Protein AF-A0A7J9A075-F1 (afdb_monomer_lite)

Foldseek 3Di:
DVVVVVVVVVVVVVVDDDDDDDDDDDDDDPDDAPAPQRHRDDPDDQADEDDPVQPPVPPQAQPKDWDFDPDDPDPDPPPGPRDIGIHTYD

Radius of gyration: 19.74 Å; chains: 1; bounding box: 41×36×56 Å

pLDDT: mean 90.08, std 7.99, range [56.81, 97.69]

Structure (mmCIF, N/CA/C/O backbone):
data_AF-A0A7J9A075-F1
#
_entry.id   AF-A0A7J9A075-F1
#
loop_
_atom_site.group_PDB
_atom_site.id
_atom_site.type_symbol
_atom_site.label_atom_id
_atom_site.label_alt_id
_atom_site.label_comp_id
_atom_site.label_asym_id
_atom_site.label_entity_id
_atom_site.label_seq_id
_atom_site.pdbx_PDB_ins_code
_atom_site.Cartn_x
_atom_site.Cartn_y
_atom_site.Cartn_z
_atom_site.occupancy
_atom_site.B_iso_or_equiv
_atom_site.auth_seq_id
_atom_site.auth_comp_id
_atom_site.auth_asym_id
_atom_site.auth_atom_id
_atom_site.pdbx_PDB_model_num
ATOM 1 N N . MET A 1 1 ? -28.399 17.531 38.827 1.00 56.81 1 MET A N 1
ATOM 2 C CA . MET A 1 1 ? -27.257 16.589 38.698 1.00 56.81 1 MET A CA 1
ATOM 3 C C . MET A 1 1 ? -27.408 15.561 37.564 1.00 56.81 1 MET A C 1
ATOM 5 O O . MET A 1 1 ? -26.397 15.053 37.106 1.00 56.81 1 MET A O 1
ATOM 9 N N . LYS A 1 2 ? -28.617 15.280 37.044 1.00 63.44 2 LYS A N 1
ATOM 10 C CA . LYS A 1 2 ? -28.845 14.235 36.021 1.00 63.44 2 LYS A CA 1
ATOM 11 C C . LYS A 1 2 ? -28.455 14.650 34.586 1.00 63.44 2 LYS A C 1
ATOM 13 O O . LYS A 1 2 ? -27.999 13.831 33.802 1.00 63.44 2 LYS A O 1
ATOM 18 N N . ASN A 1 3 ? -28.572 15.940 34.279 1.00 70.88 3 ASN A N 1
ATOM 19 C CA . ASN A 1 3 ? -28.425 16.515 32.937 1.00 70.88 3 ASN A CA 1
ATOM 20 C C . ASN A 1 3 ? -26.942 16.733 32.583 1.00 70.88 3 ASN A C 1
ATOM 22 O O . ASN A 1 3 ? -26.502 16.385 31.495 1.00 70.88 3 ASN A O 1
ATOM 26 N N . TYR A 1 4 ? -26.154 17.247 33.536 1.00 80.56 4 TYR A N 1
ATOM 27 C CA . TYR A 1 4 ? -24.712 17.473 33.371 1.00 80.56 4 TYR A CA 1
ATOM 28 C C . TYR A 1 4 ? -23.931 16.173 33.189 1.00 80.56 4 TYR A C 1
ATOM 30 O O . TYR A 1 4 ? -23.005 16.125 32.389 1.00 80.56 4 TYR A O 1
ATOM 38 N N . SER A 1 5 ? -24.337 15.109 33.887 1.00 81.06 5 SER A N 1
ATOM 39 C CA . SER A 1 5 ? -23.729 13.788 33.723 1.00 81.06 5 SER A CA 1
ATOM 40 C C . SER A 1 5 ? -23.937 13.253 32.300 1.00 81.06 5 SER A C 1
ATOM 42 O O . SER A 1 5 ? -22.990 12.767 31.690 1.00 81.06 5 SER A O 1
ATOM 44 N N . LEU A 1 6 ? -25.131 13.442 31.724 1.00 83.44 6 LEU A N 1
ATOM 45 C CA . LEU A 1 6 ? -25.424 13.047 30.344 1.00 83.44 6 LEU A CA 1
ATOM 46 C C . LEU A 1 6 ? -24.605 13.858 29.321 1.00 83.44 6 LEU A C 1
ATOM 48 O O . LEU A 1 6 ? -24.048 13.294 28.383 1.00 83.44 6 LEU A O 1
ATOM 52 N N . ILE A 1 7 ? -24.489 15.174 29.536 1.00 86.06 7 ILE A N 1
ATOM 53 C CA . ILE A 1 7 ? -23.686 16.072 28.690 1.00 86.06 7 ILE A CA 1
ATOM 54 C C . ILE A 1 7 ? -22.208 15.659 28.713 1.00 86.06 7 ILE A C 1
ATOM 56 O O . ILE A 1 7 ? -21.567 15.602 27.664 1.00 86.06 7 ILE A O 1
ATOM 60 N N . PHE A 1 8 ? -21.680 15.322 29.892 1.00 86.62 8 PHE A N 1
ATOM 61 C CA . PHE A 1 8 ? -20.290 14.902 30.056 1.00 86.62 8 PHE A CA 1
ATOM 62 C C . PHE A 1 8 ? -20.003 13.577 29.335 1.00 86.62 8 PHE A C 1
ATOM 64 O O . PHE A 1 8 ? -19.000 13.461 28.635 1.00 86.62 8 PHE A O 1
ATOM 71 N N . VAL A 1 9 ? -20.914 12.602 29.424 1.00 89.06 9 VAL A N 1
ATOM 72 C CA . VAL A 1 9 ? -20.800 11.328 28.693 1.00 89.06 9 VAL A CA 1
ATOM 73 C C . VAL A 1 9 ? -20.804 11.551 27.176 1.00 89.06 9 VAL A C 1
ATOM 75 O O . VAL A 1 9 ? -19.945 11.005 26.485 1.00 89.06 9 VAL A O 1
ATOM 78 N N . CYS A 1 10 ? -21.699 12.395 26.651 1.00 85.94 10 CYS A N 1
ATOM 79 C CA . CYS A 1 10 ? -21.726 12.721 25.220 1.00 85.94 10 CYS A CA 1
ATOM 80 C C . CYS A 1 10 ? -20.425 13.380 24.740 1.00 85.94 10 CYS A C 1
ATOM 82 O O . CYS A 1 10 ? -19.912 13.007 23.686 1.00 85.94 10 CYS A O 1
ATOM 84 N N . MET A 1 11 ? -19.858 14.318 25.510 1.00 87.00 11 MET A N 1
ATOM 85 C CA . MET A 1 11 ? -18.573 14.936 25.157 1.00 87.00 11 MET A CA 1
ATOM 86 C C . MET A 1 11 ? -17.439 13.907 25.086 1.00 87.00 11 MET A C 1
ATOM 88 O O . MET A 1 11 ? -16.643 13.948 24.151 1.00 87.00 11 MET A O 1
ATOM 92 N N . VAL A 1 12 ? -17.383 12.960 26.030 1.00 86.62 12 VAL A N 1
ATOM 93 C CA . VAL A 1 12 ? -16.352 11.908 26.045 1.00 86.62 12 VAL A CA 1
ATOM 94 C C . VAL A 1 12 ? -16.480 10.977 24.837 1.00 86.62 12 VAL A C 1
ATOM 96 O O . VAL A 1 12 ? -15.471 10.634 24.224 1.00 86.62 12 VAL A O 1
ATOM 99 N N . VAL A 1 13 ? -17.701 10.608 24.440 1.00 86.44 13 VAL A N 1
ATOM 100 C CA . VAL A 1 13 ? -17.934 9.761 23.254 1.00 86.44 13 VAL A CA 1
ATOM 101 C C . VAL A 1 13 ? -17.460 10.445 21.969 1.00 86.44 13 VAL A C 1
ATOM 103 O O . VAL A 1 13 ? -16.843 9.796 21.126 1.00 86.44 13 VAL A O 1
ATOM 106 N N . CYS A 1 14 ? -17.672 11.756 21.833 1.00 83.19 14 CYS A N 1
ATOM 107 C CA . CYS A 1 14 ? -17.235 12.519 20.659 1.00 83.19 14 CYS A CA 1
ATOM 108 C C . CYS A 1 14 ? -15.707 12.621 20.508 1.00 83.19 14 CYS A C 1
ATOM 110 O O . CYS A 1 14 ? -15.226 12.930 19.420 1.00 83.19 14 CYS A O 1
ATOM 112 N N . LEU A 1 15 ? -14.937 12.363 21.570 1.00 82.81 15 LEU A N 1
ATOM 113 C CA . LEU A 1 15 ? -13.471 12.378 21.523 1.00 82.81 15 LEU A CA 1
ATOM 114 C C . LEU A 1 15 ? -12.878 11.061 20.992 1.00 82.81 15 LEU A C 1
ATOM 116 O O . LEU A 1 15 ? -11.695 11.012 20.645 1.00 82.81 15 LEU A O 1
ATOM 120 N N . VAL A 1 16 ? -13.674 9.992 20.896 1.00 77.31 16 VAL A N 1
ATOM 121 C CA . VAL A 1 16 ? -13.204 8.691 20.407 1.00 77.31 16 VAL A CA 1
ATOM 122 C C . VAL A 1 16 ? -13.128 8.711 18.878 1.00 77.31 16 VAL A C 1
ATOM 124 O O . VAL A 1 16 ? -14.134 8.644 18.177 1.00 77.31 16 VAL A O 1
ATOM 127 N N . SER A 1 17 ? -11.911 8.789 18.339 1.00 74.19 17 SER A N 1
ATOM 128 C CA . SER A 1 17 ? -11.672 8.684 16.896 1.00 74.19 17 SER A CA 1
ATOM 129 C C . SER A 1 17 ? -11.585 7.218 16.466 1.00 74.19 17 SER A C 1
ATOM 131 O O . SER A 1 17 ? -10.633 6.516 16.808 1.00 74.19 17 SER A O 1
ATOM 133 N N . PHE A 1 18 ? -12.554 6.755 15.677 1.00 67.62 18 PHE A N 1
ATOM 134 C CA . PHE A 1 18 ? -12.522 5.422 15.075 1.00 67.62 18 PHE A CA 1
ATOM 135 C C . PHE A 1 18 ? -11.757 5.459 13.749 1.00 67.62 18 PHE A C 1
ATOM 137 O O . PHE A 1 18 ? -12.220 6.027 12.763 1.00 67.62 18 PHE A O 1
ATOM 144 N N . ALA A 1 19 ? -10.588 4.820 13.701 1.00 73.56 19 ALA A N 1
ATOM 145 C CA . ALA A 1 19 ? -9.908 4.532 12.444 1.00 73.56 19 ALA A CA 1
ATOM 146 C C . ALA A 1 19 ? -10.359 3.156 11.934 1.00 73.56 19 ALA A C 1
ATOM 148 O O . ALA A 1 19 ? -10.100 2.139 12.575 1.00 73.56 19 ALA A O 1
ATOM 149 N N . SER A 1 20 ? -11.021 3.121 10.776 1.00 79.94 20 SER A N 1
ATOM 150 C CA . SER A 1 20 ? -11.392 1.877 10.093 1.00 79.94 20 SER A CA 1
ATOM 151 C C . SER A 1 20 ? -10.512 1.668 8.864 1.00 79.94 20 SER A C 1
ATOM 153 O O . SER A 1 20 ? -10.292 2.590 8.077 1.00 79.94 20 SER A O 1
ATOM 155 N N . ALA A 1 21 ? -10.003 0.451 8.696 1.00 86.50 21 ALA A N 1
ATOM 156 C CA . ALA A 1 21 ? -9.228 0.041 7.532 1.00 86.50 21 ALA A CA 1
ATOM 157 C C . ALA A 1 21 ? -9.704 -1.333 7.058 1.00 86.50 21 ALA A C 1
ATOM 159 O O . ALA A 1 21 ? -10.085 -2.184 7.863 1.00 86.50 21 ALA A O 1
ATOM 160 N N . LYS A 1 22 ? -9.666 -1.565 5.743 1.00 90.56 22 LYS A N 1
ATOM 161 C CA . LYS A 1 22 ? -9.989 -2.879 5.182 1.00 90.56 22 LYS A CA 1
ATOM 162 C C . LYS A 1 22 ? -8.788 -3.819 5.342 1.00 90.56 22 LYS A C 1
ATOM 164 O O . LYS A 1 22 ? -7.699 -3.446 4.900 1.00 90.56 22 LYS A O 1
ATOM 169 N N . PRO A 1 23 ? -8.956 -5.015 5.937 1.00 91.38 23 PRO A N 1
ATOM 170 C CA . PRO A 1 23 ? -7.884 -5.997 5.999 1.00 91.38 23 PRO A CA 1
ATOM 171 C C . PRO A 1 23 ? -7.571 -6.532 4.599 1.00 91.38 23 PRO A C 1
ATOM 173 O O . PRO A 1 23 ? -8.444 -6.625 3.736 1.00 91.38 23 PRO A O 1
ATOM 176 N N . GLY A 1 24 ? -6.312 -6.897 4.384 1.00 90.81 24 GLY A N 1
ATOM 177 C CA . GLY A 1 24 ? -5.833 -7.461 3.131 1.00 90.81 24 GLY A CA 1
ATOM 178 C C . GLY A 1 24 ? -4.518 -8.200 3.334 1.00 90.81 24 GLY A C 1
ATOM 179 O O . GLY A 1 24 ? -3.882 -8.092 4.383 1.00 90.81 24 GLY A O 1
ATOM 180 N N . ILE A 1 25 ? -4.119 -8.963 2.321 1.00 92.25 25 ILE A N 1
ATOM 181 C CA . ILE A 1 25 ? -2.837 -9.664 2.300 1.00 92.25 25 ILE A CA 1
ATOM 182 C C . ILE A 1 25 ? -1.882 -8.860 1.427 1.00 92.25 25 ILE A C 1
ATOM 184 O O . ILE A 1 25 ? -2.242 -8.449 0.327 1.00 92.25 25 ILE A O 1
ATOM 188 N N . ALA A 1 26 ? -0.665 -8.657 1.920 1.00 91.88 26 ALA A N 1
ATOM 189 C CA . ALA A 1 26 ? 0.404 -8.020 1.172 1.00 91.88 26 ALA A CA 1
ATOM 190 C C . ALA A 1 26 ? 1.546 -9.010 0.925 1.00 91.88 26 ALA A C 1
ATOM 192 O O . ALA A 1 26 ? 1.866 -9.845 1.773 1.00 91.88 26 ALA A O 1
ATOM 193 N N . THR A 1 27 ? 2.173 -8.875 -0.237 1.00 90.56 27 THR A N 1
ATOM 194 C CA . THR A 1 27 ? 3.457 -9.485 -0.593 1.00 90.56 27 THR A CA 1
ATOM 195 C C . THR A 1 27 ? 4.411 -8.376 -1.034 1.00 90.56 27 THR A C 1
ATOM 197 O O . THR A 1 27 ? 4.010 -7.215 -1.146 1.00 90.56 27 THR A O 1
ATOM 200 N N . PHE A 1 28 ? 5.684 -8.703 -1.247 1.00 90.00 28 PHE A N 1
ATOM 201 C CA . PHE A 1 28 ? 6.676 -7.730 -1.690 1.00 90.00 28 PHE A CA 1
ATOM 202 C C . PHE A 1 28 ? 7.412 -8.221 -2.934 1.00 90.00 28 PHE A C 1
ATOM 204 O O . PHE A 1 28 ? 7.544 -9.422 -3.166 1.00 90.00 28 PHE A O 1
ATOM 211 N N . TYR A 1 29 ? 7.925 -7.261 -3.696 1.00 88.19 29 TYR A N 1
ATOM 212 C CA . TYR A 1 29 ? 8.838 -7.472 -4.812 1.00 88.19 29 TYR A CA 1
ATOM 213 C C . TYR A 1 29 ? 10.110 -6.664 -4.550 1.00 88.19 29 TYR A C 1
ATOM 215 O O . TYR A 1 29 ? 10.055 -5.609 -3.919 1.00 88.19 29 TYR A O 1
ATOM 223 N N . THR A 1 30 ? 11.259 -7.135 -5.031 1.00 89.69 30 THR A N 1
ATOM 224 C CA . THR A 1 30 ? 12.534 -6.400 -4.924 1.00 89.69 30 THR A CA 1
ATOM 225 C C . THR A 1 30 ? 12.661 -5.311 -5.988 1.00 89.69 30 THR A C 1
ATOM 227 O O . THR A 1 30 ? 13.199 -4.239 -5.718 1.00 89.69 30 THR A O 1
ATOM 230 N N . LYS A 1 31 ? 12.132 -5.565 -7.188 1.00 90.25 31 LYS A N 1
ATOM 231 C CA . LYS A 1 31 ? 12.044 -4.617 -8.301 1.00 90.25 31 LYS A CA 1
ATOM 232 C C . LYS A 1 31 ? 10.660 -4.731 -8.931 1.00 90.25 31 LYS A C 1
ATOM 234 O O . LYS A 1 31 ? 10.209 -5.839 -9.202 1.00 90.25 31 LYS A O 1
ATOM 239 N N . TYR A 1 32 ? 9.997 -3.598 -9.160 1.00 91.69 32 TYR A N 1
ATOM 240 C CA . TYR A 1 32 ? 8.631 -3.569 -9.691 1.00 91.69 32 TYR A CA 1
ATOM 241 C C . TYR A 1 32 ? 8.512 -2.607 -10.879 1.00 91.69 32 TYR A C 1
ATOM 243 O O . TYR A 1 32 ? 8.014 -1.490 -10.763 1.00 91.69 32 TYR A O 1
ATOM 251 N N . ILE A 1 33 ? 9.051 -3.048 -12.017 1.00 94.88 33 ILE A N 1
ATOM 252 C CA . ILE A 1 33 ? 8.982 -2.392 -13.328 1.00 94.88 33 ILE A CA 1
ATOM 253 C C . ILE A 1 33 ? 8.898 -3.522 -14.377 1.00 94.88 33 ILE A C 1
ATOM 255 O O . ILE A 1 33 ? 9.714 -4.442 -14.288 1.00 94.88 33 ILE A O 1
ATOM 259 N N . PRO A 1 34 ? 7.986 -3.475 -15.367 1.00 95.44 34 PRO A N 1
ATOM 260 C CA . PRO A 1 34 ? 7.004 -2.421 -15.605 1.00 95.44 34 PRO A CA 1
ATOM 261 C C . PRO A 1 34 ? 5.818 -2.472 -14.643 1.00 95.44 34 PRO A C 1
ATOM 263 O O . PRO A 1 34 ? 5.422 -3.535 -14.174 1.00 95.44 34 PRO A O 1
ATOM 266 N N . SER A 1 35 ? 5.218 -1.309 -14.404 1.00 96.00 35 SER A N 1
ATOM 267 C CA . SER A 1 35 ? 3.966 -1.187 -13.664 1.00 96.00 35 SER A CA 1
ATOM 268 C C . SER A 1 35 ? 2.788 -0.957 -14.618 1.00 96.00 35 SER A C 1
ATOM 270 O O . SER A 1 35 ? 2.955 -0.432 -15.728 1.00 96.00 35 SER A O 1
ATOM 272 N N . ALA A 1 36 ? 1.578 -1.337 -14.204 1.00 96.44 36 ALA A N 1
ATOM 273 C CA . ALA A 1 36 ? 0.393 -1.176 -15.045 1.00 96.44 36 ALA A CA 1
ATOM 274 C C . ALA A 1 36 ? 0.072 0.309 -15.298 1.00 96.44 36 ALA A C 1
ATOM 276 O O . ALA A 1 36 ? -0.294 0.670 -16.421 1.00 96.44 36 ALA A O 1
ATOM 277 N N . CYS A 1 37 ? 0.274 1.169 -14.292 1.00 96.69 37 CYS A N 1
ATOM 278 C CA . CYS A 1 37 ? -0.041 2.594 -14.365 1.00 96.69 37 CYS A CA 1
ATOM 279 C C . CYS A 1 37 ? 1.034 3.424 -15.080 1.00 96.69 37 CYS A C 1
ATOM 281 O O . CYS A 1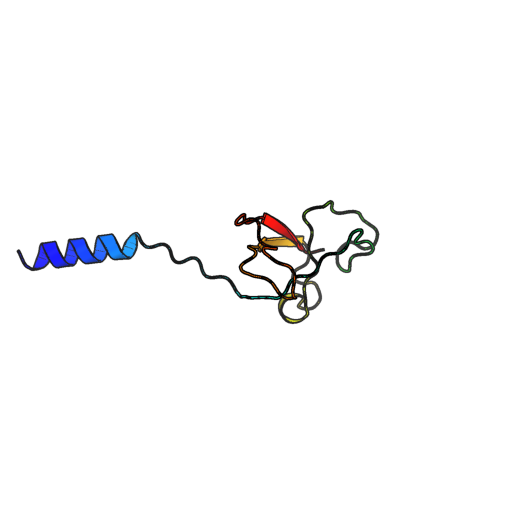 37 ? 0.701 4.365 -15.799 1.00 96.69 37 CYS A O 1
ATOM 283 N N . PHE A 1 38 ? 2.320 3.111 -14.879 1.00 97.06 38 PHE A N 1
ATOM 284 C CA . PHE A 1 38 ? 3.436 3.979 -15.291 1.00 97.06 38 PHE A CA 1
ATOM 285 C C . PHE A 1 38 ? 4.442 3.303 -16.234 1.00 97.06 38 PHE A C 1
ATOM 287 O O . PHE A 1 38 ? 5.455 3.911 -16.593 1.00 97.06 38 PHE A O 1
ATOM 294 N N . LYS A 1 39 ? 4.143 2.083 -16.702 1.00 96.38 39 LYS A N 1
ATOM 295 C CA . LYS A 1 39 ? 4.965 1.322 -17.655 1.00 96.38 39 LYS A CA 1
ATOM 296 C C . LYS A 1 39 ? 6.393 1.164 -17.123 1.00 96.38 39 LYS A C 1
ATOM 298 O O . LYS A 1 39 ? 6.579 0.711 -16.001 1.00 96.38 39 LYS A O 1
ATOM 303 N N . ASN A 1 40 ? 7.398 1.548 -17.904 1.00 97.25 40 ASN A N 1
ATOM 304 C CA . ASN A 1 40 ? 8.812 1.379 -17.566 1.00 97.25 40 ASN A CA 1
ATOM 305 C C . ASN A 1 40 ? 9.378 2.475 -16.643 1.00 97.25 40 ASN A C 1
ATOM 307 O O . ASN A 1 40 ? 10.589 2.534 -16.444 1.00 97.25 40 ASN A O 1
ATOM 311 N N . LYS A 1 41 ? 8.540 3.372 -16.106 1.00 96.44 41 LYS A N 1
ATOM 312 C CA . LYS A 1 41 ? 9.001 4.457 -15.234 1.00 96.44 41 LYS A CA 1
ATOM 313 C C . LYS A 1 41 ? 9.163 3.959 -13.802 1.00 96.44 41 LYS A C 1
ATOM 315 O O . LYS A 1 41 ? 8.200 3.494 -13.199 1.00 96.44 41 LYS A O 1
ATOM 320 N N . ASP A 1 42 ? 10.353 4.146 -13.241 1.00 95.62 42 ASP A N 1
ATOM 321 C CA . ASP A 1 42 ? 10.577 3.964 -11.808 1.00 95.62 42 ASP A CA 1
ATOM 322 C C . ASP A 1 42 ? 9.778 5.017 -11.021 1.00 95.62 42 ASP A C 1
ATOM 324 O O . ASP A 1 42 ? 9.759 6.199 -11.372 1.00 95.62 42 ASP A O 1
ATOM 328 N N . GLN A 1 43 ? 9.059 4.578 -9.992 1.00 95.38 43 GLN A N 1
ATOM 329 C CA . GLN A 1 43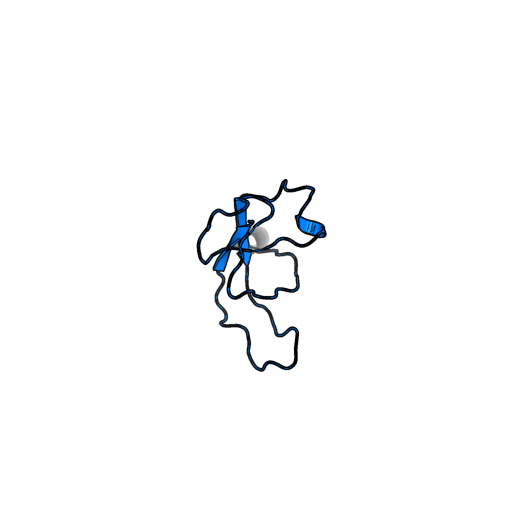 ? 8.233 5.417 -9.120 1.00 95.38 43 GLN A CA 1
ATOM 330 C C . GLN A 1 43 ? 8.731 5.402 -7.665 1.00 95.38 43 GLN A C 1
ATOM 332 O O . GLN A 1 43 ? 8.044 5.900 -6.769 1.00 95.38 43 GLN A O 1
ATOM 337 N N . GLY A 1 44 ? 9.932 4.866 -7.432 1.00 93.75 44 GLY A N 1
ATOM 338 C CA . GLY A 1 44 ? 10.591 4.799 -6.136 1.00 93.75 44 GLY A CA 1
ATOM 339 C C . GLY A 1 44 ? 10.189 3.578 -5.308 1.00 93.75 44 GLY A C 1
ATOM 340 O O . GLY A 1 44 ? 9.565 2.636 -5.786 1.00 93.75 44 GLY A O 1
ATOM 341 N N . LYS A 1 45 ? 10.571 3.594 -4.026 1.00 92.38 45 LYS A N 1
ATOM 342 C CA . LYS A 1 45 ? 10.440 2.435 -3.121 1.00 92.38 45 LYS A CA 1
ATOM 343 C C . LYS A 1 45 ? 9.093 2.348 -2.399 1.00 92.38 45 LYS A C 1
ATOM 345 O O . LYS A 1 45 ? 8.657 1.258 -2.053 1.00 92.38 45 LYS A O 1
ATOM 350 N N . MET A 1 46 ? 8.430 3.482 -2.164 1.00 95.19 46 MET A N 1
ATOM 351 C CA . MET A 1 46 ? 7.152 3.537 -1.438 1.00 95.19 46 MET A CA 1
ATOM 352 C C . MET A 1 46 ? 5.972 3.340 -2.390 1.00 95.19 46 MET A C 1
ATOM 354 O O . MET A 1 46 ? 5.107 4.208 -2.533 1.00 95.19 46 MET A O 1
ATOM 358 N N . ILE A 1 47 ? 5.974 2.195 -3.066 1.00 96.62 47 ILE A N 1
ATOM 359 C CA . ILE A 1 47 ? 5.003 1.819 -4.091 1.00 96.62 47 ILE A CA 1
ATOM 360 C C . ILE A 1 47 ? 4.254 0.543 -3.701 1.00 96.62 47 ILE A C 1
ATOM 362 O O . ILE A 1 47 ? 4.740 -0.246 -2.892 1.00 96.62 47 ILE A O 1
ATOM 366 N N . ALA A 1 48 ? 3.069 0.340 -4.270 1.00 96.75 48 ALA A N 1
ATOM 367 C CA . ALA A 1 48 ? 2.278 -0.870 -4.083 1.00 96.75 48 ALA A CA 1
ATOM 368 C C . ALA A 1 48 ? 1.555 -1.272 -5.373 1.00 96.75 48 ALA A C 1
ATOM 370 O O . ALA A 1 48 ? 1.066 -0.418 -6.110 1.00 96.75 48 ALA A O 1
ATOM 371 N N . ALA A 1 49 ? 1.435 -2.578 -5.599 1.00 95.56 49 ALA A N 1
ATOM 372 C CA . ALA A 1 49 ? 0.512 -3.131 -6.581 1.00 95.56 49 ALA A CA 1
ATOM 373 C C . ALA A 1 49 ? -0.874 -3.295 -5.940 1.00 95.56 49 ALA A C 1
ATOM 375 O O . ALA A 1 49 ? -0.981 -3.682 -4.774 1.00 95.56 49 ALA A O 1
ATOM 376 N N . ALA A 1 50 ? -1.936 -3.011 -6.690 1.00 95.56 50 ALA A N 1
ATOM 377 C CA . ALA A 1 50 ? -3.307 -3.224 -6.235 1.00 95.56 50 ALA A CA 1
ATOM 378 C C . ALA A 1 50 ? -3.838 -4.577 -6.727 1.00 95.56 50 ALA A C 1
ATOM 380 O O . ALA A 1 50 ? -3.710 -4.894 -7.904 1.00 95.56 50 ALA A O 1
ATOM 381 N N . GLY A 1 51 ? -4.469 -5.347 -5.835 1.00 94.50 51 GLY A N 1
ATOM 382 C CA . GLY A 1 51 ? -5.253 -6.525 -6.226 1.00 94.50 51 GLY A CA 1
ATOM 383 C C . GLY A 1 51 ? -6.608 -6.145 -6.834 1.00 94.50 51 GLY A C 1
ATOM 384 O O . GLY A 1 51 ? -7.034 -4.989 -6.745 1.00 94.50 51 GLY A O 1
ATOM 385 N N . ASP A 1 52 ? -7.318 -7.126 -7.390 1.00 93.88 52 ASP A N 1
ATOM 386 C CA . ASP A 1 52 ? -8.525 -6.921 -8.212 1.00 93.88 52 ASP A CA 1
ATOM 387 C C . ASP A 1 52 ? -9.613 -6.080 -7.531 1.00 93.88 52 ASP A C 1
ATOM 389 O O . ASP A 1 52 ? -10.197 -5.185 -8.145 1.00 93.88 52 ASP A O 1
ATOM 393 N N . ALA A 1 53 ? -9.825 -6.289 -6.228 1.00 93.06 53 ALA A N 1
ATOM 394 C CA . ALA A 1 53 ? -10.811 -5.543 -5.443 1.00 93.06 53 ALA A CA 1
ATOM 395 C C . ALA A 1 53 ? -10.540 -4.024 -5.386 1.00 93.06 53 ALA A C 1
ATOM 397 O O . ALA A 1 53 ? -11.464 -3.234 -5.170 1.00 93.06 53 ALA A O 1
ATOM 398 N N . LEU A 1 54 ? -9.281 -3.606 -5.560 1.00 94.25 54 LEU A N 1
ATOM 399 C CA . LEU A 1 54 ? -8.865 -2.202 -5.580 1.00 94.25 54 LEU A CA 1
ATOM 400 C C . LEU A 1 54 ? -8.556 -1.694 -6.991 1.00 94.25 54 LEU A C 1
ATOM 402 O O . LEU A 1 54 ? -8.715 -0.499 -7.227 1.00 94.25 54 LEU A O 1
ATOM 406 N N . TRP A 1 55 ? -8.132 -2.567 -7.911 1.00 94.19 55 TRP A N 1
ATOM 407 C CA . TRP A 1 55 ? -7.608 -2.194 -9.226 1.00 94.19 55 TRP A CA 1
ATOM 408 C C . TRP A 1 55 ? -8.562 -1.316 -10.044 1.00 94.19 55 TRP A C 1
ATOM 410 O O . TRP A 1 55 ? -8.150 -0.270 -10.548 1.00 94.19 55 TRP A O 1
ATOM 420 N N . LYS A 1 56 ? -9.839 -1.716 -10.154 1.00 94.12 56 LYS A N 1
ATOM 421 C CA . LYS A 1 56 ? -10.898 -0.973 -10.869 1.00 94.12 56 LYS A CA 1
ATOM 422 C C . LYS A 1 56 ? -10.435 -0.407 -12.226 1.00 94.12 56 LYS A C 1
ATOM 424 O O . LYS A 1 56 ? -10.535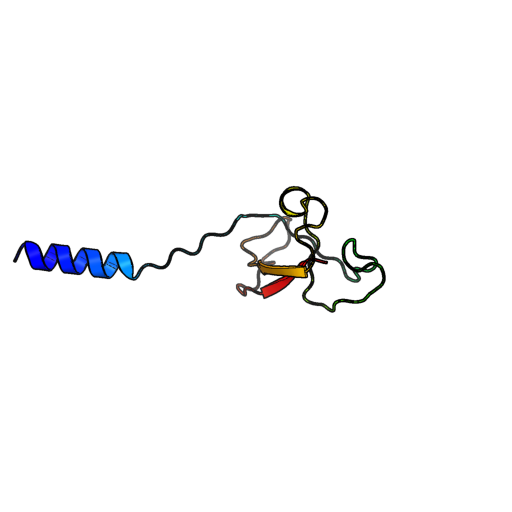 0.795 -12.460 1.00 94.12 56 LYS A O 1
ATOM 429 N N . ASN A 1 57 ? -9.891 -1.263 -13.096 1.00 94.81 57 ASN A N 1
ATOM 430 C CA . ASN A 1 57 ? -9.366 -0.886 -14.420 1.00 94.81 5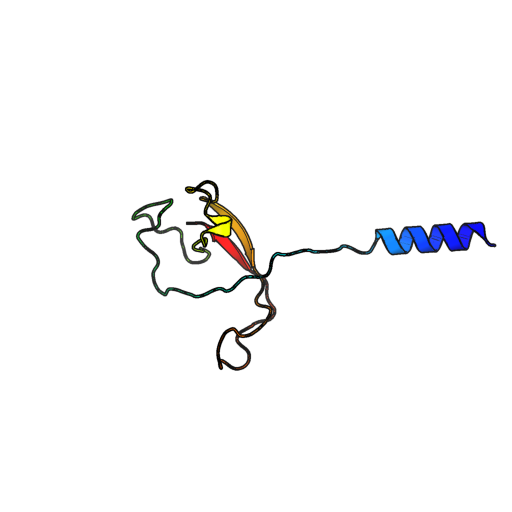7 ASN A CA 1
ATOM 431 C C . ASN A 1 57 ? -8.353 0.276 -14.386 1.00 94.81 57 ASN A C 1
ATOM 433 O O . ASN A 1 57 ? -8.338 1.129 -15.268 1.00 94.81 57 ASN A O 1
ATOM 437 N N . GLY A 1 58 ? -7.521 0.339 -13.344 1.00 95.31 58 GLY A N 1
ATOM 438 C CA . GLY A 1 58 ? -6.507 1.379 -13.182 1.00 95.31 58 GLY A CA 1
ATOM 439 C C . GLY A 1 58 ? -7.011 2.674 -12.549 1.00 95.31 58 GLY A C 1
ATOM 440 O O . GLY A 1 58 ? -6.222 3.592 -12.345 1.00 95.31 58 GLY A O 1
ATOM 441 N N . ALA A 1 59 ? -8.278 2.769 -12.134 1.00 97.19 59 ALA A N 1
ATOM 442 C CA . ALA A 1 59 ? -8.790 3.962 -11.446 1.00 97.19 59 ALA A CA 1
ATOM 443 C C . ALA A 1 59 ? -8.078 4.256 -10.106 1.00 97.19 59 ALA A C 1
ATOM 445 O O . ALA A 1 59 ? -8.188 5.352 -9.549 1.00 97.19 59 ALA A O 1
ATOM 446 N N . VAL A 1 60 ? -7.361 3.273 -9.556 1.00 97.38 60 VAL A N 1
ATOM 447 C CA . VAL A 1 60 ? -6.555 3.407 -8.336 1.00 97.38 60 VAL A CA 1
ATOM 448 C C . VAL A 1 60 ? -5.128 3.912 -8.597 1.00 97.38 60 VAL A C 1
ATOM 450 O O . VAL A 1 60 ? -4.424 4.259 -7.650 1.00 97.38 60 VAL A O 1
ATOM 453 N N . CYS A 1 61 ? -4.694 3.995 -9.857 1.00 97.69 61 CYS A N 1
ATOM 454 C CA . CYS A 1 61 ? -3.357 4.449 -10.227 1.00 97.69 61 CYS A CA 1
ATOM 455 C C . CYS A 1 61 ? -3.000 5.798 -9.589 1.00 97.69 61 CYS A C 1
ATOM 457 O O . CYS A 1 61 ? -3.774 6.754 -9.620 1.00 97.69 61 CYS A O 1
ATOM 459 N N . GLY A 1 62 ? -1.813 5.881 -8.986 1.00 97.00 62 GLY A N 1
ATOM 460 C CA . GLY A 1 62 ? -1.310 7.093 -8.340 1.00 97.00 62 GLY A CA 1
ATOM 461 C C . GLY A 1 62 ? -1.940 7.427 -6.984 1.00 97.00 62 GLY A C 1
ATOM 462 O O . GLY A 1 62 ? -1.411 8.297 -6.287 1.00 97.00 62 GLY A O 1
ATOM 463 N N . LYS A 1 63 ? -3.013 6.739 -6.563 1.00 97.62 63 LYS A N 1
ATOM 464 C CA . LYS A 1 63 ? -3.595 6.934 -5.229 1.00 97.62 63 LYS A CA 1
ATOM 465 C C . LYS A 1 63 ? -2.621 6.474 -4.151 1.00 97.62 63 LYS A C 1
ATOM 467 O O . LYS A 1 63 ? -1.865 5.521 -4.340 1.00 97.62 63 LYS A O 1
ATOM 472 N N . LYS A 1 64 ? -2.649 7.159 -3.009 1.00 97.19 64 LYS A N 1
ATOM 473 C CA . LYS A 1 64 ? -1.836 6.824 -1.841 1.00 97.19 64 LYS A CA 1
ATOM 474 C C . LYS A 1 64 ? -2.686 6.138 -0.781 1.00 97.19 64 LYS A C 1
ATOM 476 O O . LYS A 1 64 ? -3.794 6.589 -0.504 1.00 97.19 64 LYS A O 1
ATOM 481 N N . PHE A 1 65 ? -2.142 5.090 -0.176 1.00 95.50 65 PHE A N 1
ATOM 482 C CA . PHE A 1 65 ? -2.762 4.380 0.937 1.00 95.50 65 PHE A CA 1
ATOM 483 C C . PHE A 1 65 ? -1.808 4.330 2.117 1.00 95.50 65 PHE A C 1
ATOM 485 O O . PHE A 1 65 ? -0.611 4.103 1.942 1.00 95.50 65 PHE A O 1
ATOM 492 N N . THR A 1 66 ? -2.358 4.493 3.315 1.00 95.81 66 THR A N 1
ATOM 493 C CA . THR A 1 66 ? -1.658 4.162 4.552 1.00 95.81 66 THR A CA 1
ATOM 494 C C . THR A 1 66 ? -1.899 2.693 4.853 1.00 95.81 66 THR A C 1
ATOM 496 O O . THR A 1 66 ? -3.044 2.267 4.996 1.00 95.81 66 THR A O 1
ATOM 499 N N . VAL A 1 67 ? -0.826 1.917 4.953 1.00 94.88 67 VAL A N 1
ATOM 500 C CA . VAL A 1 67 ? -0.875 0.487 5.260 1.00 94.88 67 VAL A CA 1
ATOM 501 C C . VAL A 1 67 ? -0.201 0.218 6.597 1.00 94.88 67 VAL A C 1
ATOM 503 O O . VAL A 1 67 ? 0.815 0.831 6.932 1.00 94.88 67 VAL A O 1
ATOM 506 N N . LYS A 1 68 ? -0.773 -0.709 7.366 1.00 94.44 68 LYS A N 1
ATOM 507 C CA . LYS A 1 68 ? 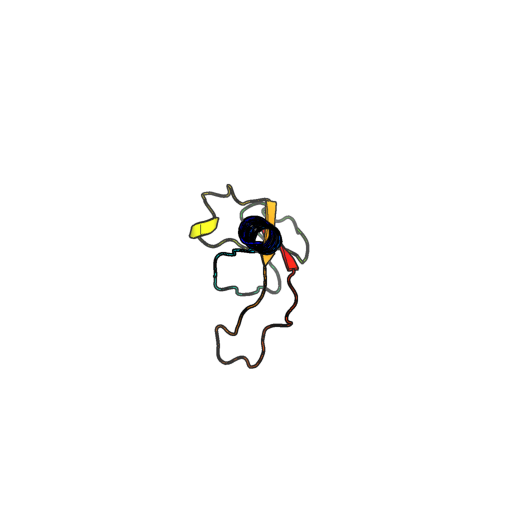-0.219 -1.183 8.633 1.00 94.44 68 LYS A CA 1
ATOM 508 C C . LYS A 1 68 ? -0.208 -2.702 8.629 1.00 94.44 68 LYS A C 1
ATOM 510 O O . LYS A 1 68 ? -1.230 -3.328 8.362 1.00 94.44 68 LYS A O 1
ATOM 515 N N . CYS A 1 69 ? 0.943 -3.284 8.943 1.00 93.94 69 CYS A N 1
ATOM 516 C CA . CYS A 1 69 ? 1.041 -4.718 9.176 1.00 93.94 69 CYS A CA 1
ATOM 517 C C . CYS A 1 69 ? 0.358 -5.049 10.506 1.00 93.94 69 CYS A C 1
ATOM 519 O O . CYS A 1 69 ? 0.722 -4.491 11.543 1.00 93.94 69 CYS A O 1
ATOM 521 N N . THR A 1 70 ? -0.633 -5.935 10.464 1.00 92.31 70 THR A N 1
ATOM 522 C CA . THR A 1 70 ? -1.392 -6.377 11.644 1.00 92.31 70 THR A CA 1
ATOM 523 C C . THR A 1 70 ? -1.045 -7.796 12.078 1.00 92.31 70 THR A C 1
ATOM 525 O O . THR A 1 70 ? -1.338 -8.166 13.209 1.00 92.31 70 THR A O 1
ATOM 528 N N . GLY A 1 71 ? -0.395 -8.585 11.221 1.00 91.00 71 GLY A N 1
ATOM 529 C CA . GLY A 1 71 ? 0.046 -9.924 11.574 1.00 91.00 71 GLY A CA 1
ATOM 530 C C . GLY A 1 71 ? 0.752 -10.659 10.436 1.00 91.00 71 GLY A C 1
ATOM 531 O O . GLY A 1 71 ? 0.864 -10.141 9.320 1.00 91.00 71 GLY A O 1
ATOM 532 N N . PRO A 1 72 ? 1.250 -11.871 10.721 1.00 88.88 72 PRO A N 1
ATOM 533 C CA . PRO A 1 72 ? 1.854 -12.735 9.723 1.00 88.88 72 PRO A CA 1
ATOM 534 C C . PRO A 1 72 ? 0.822 -13.342 8.774 1.00 88.88 72 PRO A C 1
ATOM 536 O O . PRO A 1 72 ? -0.278 -13.710 9.177 1.00 88.88 72 PRO A O 1
ATOM 539 N N . ARG A 1 73 ? 1.220 -13.519 7.508 1.00 84.62 73 ARG A N 1
ATOM 540 C CA . ARG A 1 73 ? 0.485 -14.360 6.549 1.00 84.62 73 ARG A CA 1
ATOM 541 C C . ARG A 1 73 ? 0.997 -15.804 6.498 1.00 84.62 73 ARG A C 1
ATOM 543 O O . ARG A 1 73 ? 0.207 -16.707 6.230 1.00 84.62 73 ARG A O 1
ATOM 550 N N . ASN A 1 74 ? 2.294 -15.995 6.742 1.00 84.00 74 ASN A N 1
ATOM 551 C CA . ASN A 1 74 ? 3.018 -17.271 6.682 1.00 84.00 74 ASN A CA 1
ATOM 552 C C . ASN A 1 74 ? 3.745 -17.523 8.014 1.00 84.00 74 ASN A C 1
ATOM 554 O O . ASN A 1 74 ? 3.701 -16.674 8.898 1.00 84.00 74 ASN A O 1
ATOM 558 N N . GLY A 1 75 ? 4.487 -18.629 8.141 1.00 81.94 75 GLY A N 1
ATOM 559 C CA . GLY A 1 75 ? 5.242 -19.002 9.354 1.00 81.94 75 GLY A CA 1
ATOM 560 C C . GLY A 1 75 ? 6.380 -18.057 9.784 1.00 81.94 75 GLY A C 1
ATOM 561 O O . GLY A 1 75 ? 7.181 -18.417 10.644 1.00 81.94 75 GLY A O 1
ATOM 562 N N . VAL A 1 76 ? 6.474 -16.857 9.204 1.00 83.38 76 VAL A N 1
ATOM 563 C CA . VAL A 1 76 ? 7.434 -15.825 9.609 1.00 83.38 76 VAL A CA 1
ATOM 564 C C . VAL A 1 76 ? 7.047 -15.307 10.991 1.00 83.38 76 VAL A C 1
ATOM 566 O O . VAL A 1 76 ? 5.954 -14.774 11.185 1.00 83.38 76 VAL A O 1
ATOM 569 N N . ARG A 1 77 ? 7.961 -15.437 11.955 1.00 81.00 77 ARG A N 1
ATOM 570 C CA . ARG A 1 77 ? 7.776 -14.892 13.303 1.00 81.00 77 ARG A CA 1
ATOM 571 C C . ARG A 1 77 ? 7.976 -13.373 13.277 1.00 81.00 77 ARG A C 1
ATOM 573 O O . ARG A 1 77 ? 8.999 -12.900 12.801 1.00 81.00 77 ARG A O 1
ATOM 580 N N . HIS A 1 78 ? 7.003 -12.632 13.808 1.00 83.62 78 HIS A N 1
ATOM 581 C CA . HIS A 1 78 ? 7.032 -11.170 13.989 1.00 83.62 78 HIS A CA 1
ATOM 582 C C . HIS A 1 78 ? 7.356 -10.333 12.726 1.00 83.62 78 HIS A C 1
ATOM 584 O O . HIS A 1 78 ? 8.284 -9.528 12.744 1.00 83.62 78 HIS A O 1
ATOM 590 N N . PRO A 1 79 ? 6.581 -10.443 11.627 1.00 86.88 79 PRO A N 1
ATOM 591 C CA . PRO A 1 79 ? 6.862 -9.692 10.396 1.00 86.88 79 PRO A CA 1
ATOM 592 C C . PRO A 1 79 ? 6.474 -8.208 10.470 1.00 86.88 79 PRO A C 1
ATOM 594 O O . PRO A 1 79 ? 6.813 -7.429 9.581 1.00 86.88 79 PRO A O 1
ATOM 597 N N . CYS A 1 80 ? 5.727 -7.807 11.498 1.00 92.38 80 CYS A N 1
ATOM 598 C CA . CYS A 1 80 ? 5.244 -6.445 11.644 1.00 92.38 80 CYS A CA 1
ATOM 599 C C . CYS A 1 80 ? 6.180 -5.617 12.520 1.00 92.38 80 CYS A C 1
ATOM 601 O O . CYS A 1 80 ? 6.523 -6.010 13.628 1.00 92.38 80 CYS A O 1
ATOM 603 N N . THR A 1 81 ? 6.500 -4.409 12.064 1.00 92.81 81 THR A N 1
ATOM 604 C CA . THR A 1 81 ? 7.311 -3.438 12.818 1.00 92.81 81 THR A CA 1
ATOM 605 C C . THR A 1 81 ? 6.482 -2.550 13.752 1.00 92.81 81 THR A C 1
ATOM 607 O O . THR A 1 81 ? 7.027 -1.682 14.426 1.00 92.81 81 THR A O 1
ATOM 610 N N . GLY A 1 82 ? 5.151 -2.685 13.733 1.00 91.94 82 GLY A N 1
ATOM 611 C CA . GLY A 1 82 ? 4.208 -1.806 14.438 1.00 91.94 82 GLY A CA 1
ATOM 612 C C . GLY A 1 82 ? 3.968 -0.447 13.765 1.00 91.94 82 GLY A C 1
ATOM 613 O O . GLY A 1 82 ? 3.009 0.243 14.116 1.00 91.94 82 GLY A O 1
ATOM 614 N N . LYS A 1 83 ? 4.782 -0.079 12.768 1.00 93.69 83 LYS A N 1
ATOM 615 C CA . LYS A 1 83 ? 4.682 1.193 12.042 1.00 93.69 83 LYS A CA 1
ATOM 616 C C . LYS A 1 83 ? 3.683 1.107 10.888 1.00 93.69 83 LYS A C 1
ATOM 618 O O . LYS A 1 83 ? 3.507 0.054 10.273 1.00 93.69 83 LYS A O 1
ATOM 623 N N . SER A 1 84 ? 3.070 2.244 10.577 1.00 94.75 84 SER A N 1
ATOM 624 C CA . SER A 1 84 ? 2.309 2.441 9.343 1.00 94.75 84 SER A CA 1
ATOM 625 C C . SER A 1 84 ? 3.183 3.133 8.303 1.00 94.75 84 SER A C 1
ATOM 627 O O . SER A 1 84 ? 4.031 3.954 8.656 1.00 94.75 84 SER A O 1
ATOM 629 N N . VAL A 1 85 ? 2.962 2.833 7.027 1.00 95.38 85 VAL A N 1
ATOM 630 C CA . VAL A 1 85 ? 3.660 3.489 5.916 1.00 95.38 85 VAL A CA 1
ATOM 631 C C . VAL A 1 85 ? 2.681 3.924 4.837 1.00 95.38 85 VAL A C 1
ATOM 633 O O . VAL A 1 85 ? 1.648 3.289 4.637 1.00 95.38 85 VAL A O 1
ATOM 636 N N . 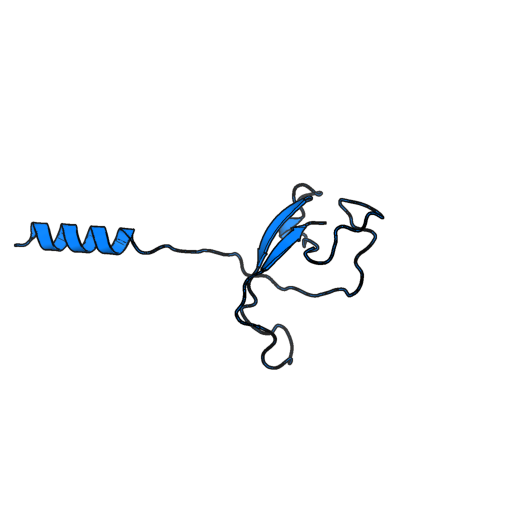THR A 1 86 ? 3.016 4.998 4.128 1.00 97.19 86 THR A N 1
ATOM 637 C CA . THR A 1 86 ? 2.222 5.488 2.998 1.00 97.19 86 THR A CA 1
ATOM 638 C C . THR A 1 86 ? 2.845 5.020 1.693 1.00 97.19 86 THR A C 1
ATOM 640 O O . THR A 1 86 ? 4.010 5.309 1.427 1.00 97.19 86 THR A O 1
ATOM 643 N N . VAL A 1 87 ? 2.065 4.326 0.869 1.00 96.81 87 VAL A N 1
ATOM 644 C CA . VAL A 1 87 ? 2.490 3.777 -0.427 1.00 96.81 87 VAL A CA 1
ATOM 645 C C . VAL A 1 87 ? 1.657 4.360 -1.561 1.00 96.81 87 VAL A C 1
ATOM 647 O O . VAL A 1 87 ? 0.468 4.621 -1.379 1.00 96.81 87 VAL A O 1
ATOM 650 N N . LYS A 1 88 ? 2.267 4.567 -2.733 1.00 97.69 88 LYS A N 1
ATOM 651 C CA . LYS A 1 88 ? 1.575 4.970 -3.965 1.00 97.69 88 LYS A CA 1
ATOM 652 C C . LYS A 1 88 ? 1.260 3.748 -4.821 1.00 97.69 88 LYS A C 1
ATOM 654 O O . LYS A 1 88 ? 2.147 2.938 -5.065 1.00 97.69 88 LYS A O 1
ATOM 659 N N . VAL A 1 89 ? 0.036 3.638 -5.325 1.00 97.50 89 VAL A N 1
ATOM 660 C CA . VAL A 1 89 ? -0.313 2.562 -6.259 1.00 97.50 89 VAL A CA 1
ATOM 661 C C . VAL A 1 89 ? 0.267 2.837 -7.644 1.00 97.50 89 VAL A C 1
ATOM 663 O O . VAL A 1 89 ? 0.130 3.952 -8.163 1.00 97.50 89 VAL A O 1
ATOM 666 N N . VAL A 1 90 ? 0.935 1.833 -8.215 1.00 96.94 90 VAL A N 1
ATOM 667 C CA . VAL A 1 90 ? 1.661 1.912 -9.495 1.00 96.94 90 VAL A CA 1
ATOM 668 C C . VAL A 1 90 ? 1.291 0.800 -10.458 1.00 96.94 90 VAL A C 1
ATOM 670 O O . VAL A 1 90 ? 0.824 -0.265 -10.014 1.00 96.94 90 VAL A O 1
#

Secondary structure (DSSP, 8-state):
-HHHHHHHHHHHHHT--------------S---SBTTTBT----SSEEPPPHHHHGGGTTTT-EEEEE--S-SSS-S----S-EEEEEE-

InterPro domains:
  IPR007112 Expansin/pollen allergen, DPBB domain [PS50842] (24-90)
  IPR036908 RlpA-like domain superfamily [G3DSA:2.40.40.10] (16-90)
  IPR036908 RlpA-like domain superfamily [SSF50685] (11-90)
  IPR044206 EG45-like domain containing protein, plant [PTHR47295] (5-90)

Sequence (90 aa):
MKNYSLIFVCMVVCLVSFASAKPGIATFYTKYIPSACFKNKDQGKMIAAAGDALWKNGAVCGKKFTVKCTGPRNGVRHPCTGKSVTVKVV

Organism: NCBI:txid34288